Protein AF-A0A7C5PF07-F1 (afdb_monomer_lite)

Radius of gyration: 20.69 Å; chains: 1; bounding box: 63×27×45 Å

pLDDT: mean 89.95, std 10.41, range [58.91, 98.38]

Foldseek 3Di:
DVVVVVVVVVVVVPDPPPQVDWDKDWDWDPPPDPQIWIKIKTAAREEDAEDEQEFAPPVPPCVRLVVLVVVRDDHHHYHMYITGSHNDD

Secondary structure (DSSP, 8-state):
-HHHHHHHHHHHHTS-------EEEEEEESTTSTT-EEEEEEE-SEEEEEEEEE--SSTT-HHHHHHHHHHTT---SEEEEEEES-S--

Structure (mmCIF, N/CA/C/O backbone):
data_AF-A0A7C5PF07-F1
#
_entry.id   AF-A0A7C5PF07-F1
#
loop_
_atom_site.group_PDB
_atom_site.id
_atom_site.type_symbol
_atom_site.label_atom_id
_atom_site.label_alt_id
_atom_site.label_comp_id
_atom_site.label_asym_id
_atom_site.label_entity_id
_atom_site.label_seq_id
_atom_site.pdbx_PDB_ins_code
_atom_site.Cartn_x
_atom_site.Cartn_y
_atom_site.Cartn_z
_atom_site.occupancy
_atom_site.B_iso_or_equiv
_atom_site.auth_seq_id
_atom_site.auth_comp_id
_atom_site.auth_asym_id
_atom_site.auth_atom_id
_atom_site.pdbx_PDB_model_num
ATOM 1 N N . MET A 1 1 ? -45.193 17.280 25.598 1.00 65.38 1 MET A N 1
ATOM 2 C CA . MET A 1 1 ? -43.782 16.899 25.864 1.00 65.38 1 MET A CA 1
ATOM 3 C C . MET A 1 1 ? -43.496 15.412 25.633 1.00 65.38 1 MET A C 1
ATOM 5 O O . MET A 1 1 ? -42.517 15.114 24.969 1.00 65.38 1 MET A O 1
ATOM 9 N N . LYS A 1 2 ? -44.341 14.474 26.091 1.00 76.81 2 LYS A N 1
ATOM 10 C CA . LYS A 1 2 ? -44.106 13.019 25.932 1.00 76.81 2 LYS A CA 1
ATOM 11 C C . LYS A 1 2 ? -44.085 12.531 24.470 1.00 76.81 2 LYS A C 1
ATOM 13 O O . LYS A 1 2 ? -43.215 11.757 24.104 1.00 76.81 2 LYS A O 1
ATOM 18 N N . HIS A 1 3 ? -44.970 13.045 23.613 1.00 78.00 3 HIS A N 1
ATOM 19 C CA . HIS A 1 3 ? -45.004 12.686 22.182 1.00 78.00 3 HIS A CA 1
ATOM 20 C C . HIS A 1 3 ? -43.752 13.127 21.408 1.00 78.00 3 HIS A C 1
ATOM 22 O O . HIS A 1 3 ? -43.294 12.412 20.525 1.00 78.00 3 HIS A O 1
ATOM 28 N N . LEU A 1 4 ? -43.157 14.262 21.792 1.00 79.88 4 LEU A N 1
ATOM 29 C CA . LEU A 1 4 ? -41.890 14.734 21.230 1.00 79.88 4 LEU A CA 1
ATOM 30 C C . LEU A 1 4 ? -40.732 13.805 21.628 1.00 79.88 4 LEU A C 1
ATOM 32 O O . LEU A 1 4 ? -39.876 13.496 20.808 1.00 79.88 4 LEU A O 1
ATOM 36 N N . LEU A 1 5 ? -40.754 13.302 22.867 1.00 80.88 5 LEU A N 1
ATOM 37 C CA . LEU A 1 5 ? -39.766 12.348 23.370 1.00 80.88 5 LEU A CA 1
ATOM 38 C C . LEU A 1 5 ? -39.837 11.001 22.627 1.00 80.88 5 LEU A C 1
ATOM 40 O O . LEU A 1 5 ? -38.802 10.468 22.237 1.00 80.88 5 LEU A O 1
ATOM 44 N N . TYR A 1 6 ? -41.044 10.483 22.370 1.00 86.88 6 TYR A N 1
ATOM 45 C CA . TYR A 1 6 ? -41.224 9.261 21.575 1.00 86.88 6 TYR A CA 1
ATOM 46 C C . TYR A 1 6 ? -40.793 9.441 20.114 1.00 86.88 6 TYR A C 1
ATOM 48 O O . TYR A 1 6 ? -40.196 8.530 19.546 1.00 86.88 6 TYR A O 1
ATOM 56 N N . GLY A 1 7 ? -41.028 10.622 19.531 1.00 83.44 7 GLY A N 1
ATOM 57 C CA . GLY A 1 7 ? -40.550 10.957 18.188 1.00 83.44 7 GLY A CA 1
ATOM 58 C C . GLY A 1 7 ? -39.022 10.950 18.082 1.00 83.44 7 GLY A C 1
ATOM 59 O O . GLY A 1 7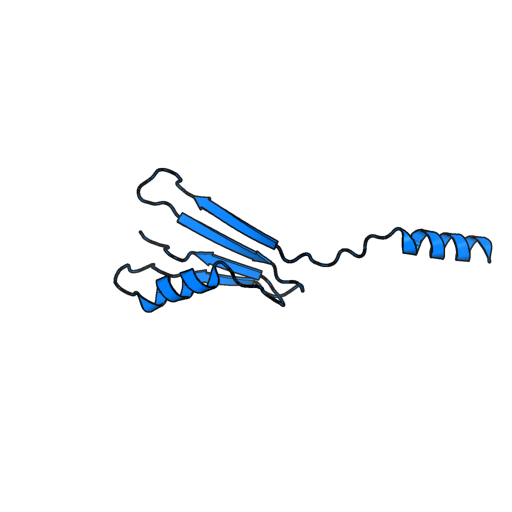 ? -38.475 10.372 17.148 1.00 83.44 7 GLY A O 1
ATOM 60 N N . ILE A 1 8 ? -38.324 11.518 19.072 1.00 82.06 8 ILE A N 1
ATOM 61 C CA . ILE A 1 8 ? -36.851 11.522 19.127 1.00 82.06 8 ILE A CA 1
ATOM 62 C C . ILE A 1 8 ? -36.300 10.101 19.321 1.00 82.06 8 ILE A C 1
ATOM 64 O O . ILE A 1 8 ? -35.334 9.722 18.659 1.00 82.06 8 ILE A O 1
ATOM 68 N N . LEU A 1 9 ? -36.931 9.291 20.178 1.00 82.31 9 LEU A N 1
ATOM 69 C CA . LEU A 1 9 ? -36.509 7.909 20.414 1.00 82.31 9 LEU A CA 1
ATOM 70 C C . LEU A 1 9 ? -36.672 7.045 19.150 1.00 82.31 9 LEU A C 1
ATOM 72 O O . LEU A 1 9 ? -35.735 6.349 18.765 1.00 82.31 9 LEU A O 1
ATOM 76 N N . ALA A 1 10 ? -37.811 7.147 18.458 1.00 82.25 10 ALA A N 1
ATOM 77 C CA . ALA A 1 10 ? -38.050 6.442 17.197 1.00 82.25 10 ALA A CA 1
ATOM 78 C C . ALA A 1 10 ? -37.076 6.874 16.084 1.00 82.25 10 ALA A C 1
ATOM 80 O O . ALA A 1 10 ? -36.597 6.032 15.327 1.00 82.25 10 ALA A O 1
ATOM 81 N N . LEU A 1 11 ? -36.725 8.165 16.020 1.00 77.25 11 LEU A N 1
ATOM 82 C CA . LEU A 1 11 ? -35.769 8.690 15.041 1.00 77.25 11 LEU A CA 1
ATOM 83 C C . LEU A 1 11 ? -34.333 8.209 15.311 1.00 77.25 11 LEU A C 1
ATOM 85 O O . LEU A 1 11 ? -33.585 7.948 14.372 1.00 77.25 11 LEU A O 1
ATOM 89 N N . SER A 1 12 ? -33.958 8.030 16.582 1.00 72.81 12 SER A N 1
ATOM 90 C CA . SER A 1 12 ? -32.639 7.503 16.959 1.00 72.81 12 SER A CA 1
ATOM 91 C C . SER A 1 12 ? -32.425 6.030 16.580 1.00 72.81 12 SER A C 1
ATOM 93 O O . SER A 1 12 ? -31.294 5.647 16.293 1.00 72.81 12 SER A O 1
ATOM 95 N N . LEU A 1 13 ? -33.494 5.224 16.490 1.00 72.81 13 LEU A N 1
ATOM 96 C CA . LEU A 1 13 ? -33.426 3.833 16.012 1.00 72.81 13 LEU A CA 1
ATOM 97 C C . LEU A 1 13 ? -33.216 3.710 14.492 1.00 72.81 13 LEU A C 1
ATOM 99 O O . LEU A 1 13 ? -32.787 2.658 14.025 1.00 72.81 13 LEU A O 1
ATOM 103 N N . LEU A 1 14 ? -33.520 4.760 13.724 1.00 72.81 14 LEU A N 1
ATOM 104 C CA . LEU A 1 14 ? -33.362 4.792 12.265 1.00 72.81 14 LEU A CA 1
ATOM 105 C C . LEU A 1 14 ? -31.976 5.280 11.819 1.00 72.81 14 LEU A C 1
ATOM 107 O O . LEU A 1 14 ? -31.665 5.216 10.630 1.00 72.81 14 LEU A O 1
ATOM 111 N N . LEU A 1 15 ? -31.136 5.763 12.740 1.00 69.06 15 LEU A N 1
ATOM 112 C CA . LEU A 1 15 ? -29.769 6.158 12.415 1.00 69.06 15 LEU A CA 1
ATOM 113 C C . LEU A 1 15 ? -28.931 4.899 12.161 1.00 69.06 15 LEU A C 1
ATOM 115 O O . LEU A 1 15 ? -28.749 4.096 13.080 1.00 69.06 15 LEU A O 1
ATOM 119 N N . PRO A 1 16 ? -28.372 4.712 10.951 1.00 63.22 16 PRO A N 1
ATOM 120 C CA . PRO A 1 16 ? -27.414 3.647 10.749 1.00 63.22 16 PRO A CA 1
ATOM 121 C C . PRO A 1 16 ? -26.228 3.942 11.666 1.00 63.22 16 PRO A C 1
ATOM 123 O O . PRO A 1 16 ? -25.583 4.984 11.532 1.00 63.22 16 PRO A O 1
ATOM 126 N N . LEU A 1 17 ? -25.923 3.035 12.601 1.00 62.75 17 LEU A N 1
ATOM 127 C CA . LEU A 1 17 ? -24.606 3.023 13.223 1.00 62.75 17 LEU A CA 1
ATOM 128 C C . LEU A 1 17 ? -23.614 2.791 12.085 1.00 62.75 17 LEU A C 1
ATOM 130 O O . LEU A 1 17 ? -23.389 1.657 11.663 1.00 62.75 17 LEU A O 1
ATOM 134 N N . THR A 1 18 ? -23.052 3.869 11.545 1.00 58.91 18 THR A N 1
ATOM 135 C CA . THR A 1 18 ? -21.957 3.808 10.586 1.00 58.91 18 THR A CA 1
ATOM 136 C C . THR A 1 18 ? -20.738 3.304 11.338 1.00 58.91 18 THR A C 1
ATOM 138 O O . THR A 1 18 ? -19.886 4.074 11.776 1.00 58.91 18 THR A O 1
ATOM 141 N N . GLN A 1 19 ? -20.672 1.991 11.544 1.00 59.00 19 GLN A N 1
ATOM 142 C CA . GLN A 1 19 ? -19.417 1.347 11.868 1.00 59.00 19 GLN A CA 1
ATOM 143 C C . GLN A 1 19 ? -18.482 1.620 10.696 1.00 59.00 19 GLN A C 1
ATOM 145 O O . GLN A 1 19 ? -18.847 1.390 9.539 1.00 59.00 19 GLN A O 1
ATOM 150 N N . ALA A 1 20 ? -17.295 2.147 10.993 1.00 63.38 20 ALA A N 1
ATOM 151 C CA . ALA A 1 20 ? -16.219 2.200 10.023 1.00 63.38 20 ALA A CA 1
ATOM 152 C C . ALA A 1 20 ? -15.974 0.760 9.552 1.00 63.38 20 ALA A C 1
ATOM 154 O O . ALA A 1 20 ? -15.447 -0.077 10.284 1.00 63.38 20 ALA A O 1
ATOM 155 N N . ARG A 1 21 ? -16.474 0.437 8.357 1.00 72.81 21 ARG A N 1
ATOM 156 C CA . ARG A 1 21 ? -16.288 -0.885 7.776 1.00 72.81 21 ARG A CA 1
ATOM 157 C C . ARG A 1 21 ? -14.825 -0.996 7.386 1.00 72.81 21 ARG A C 1
ATOM 159 O O . ARG A 1 21 ? -14.323 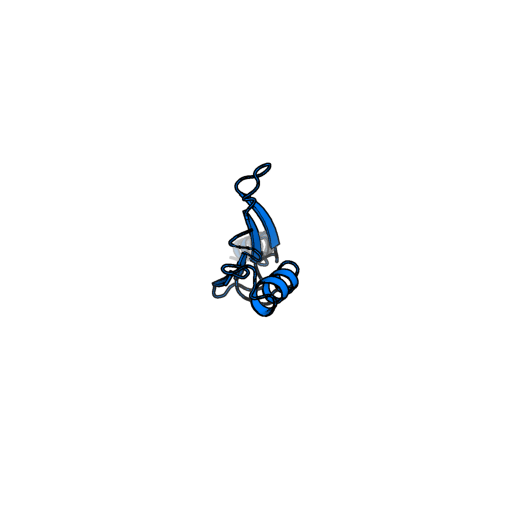-0.158 6.637 1.00 72.81 21 ARG A O 1
ATOM 166 N N . ALA A 1 22 ? -14.166 -2.034 7.897 1.00 84.62 22 ALA A N 1
ATOM 167 C CA . ALA A 1 22 ? -12.894 -2.452 7.339 1.00 84.62 22 ALA A CA 1
ATOM 168 C C . ALA A 1 22 ? -13.088 -2.682 5.834 1.00 84.62 22 ALA A C 1
ATOM 170 O O . ALA A 1 22 ? -14.083 -3.278 5.415 1.00 84.62 22 ALA A O 1
ATOM 171 N N . GLN A 1 23 ? -12.177 -2.147 5.033 1.00 91.56 23 GLN A N 1
ATOM 172 C CA . GLN A 1 23 ? -12.268 -2.174 3.579 1.00 91.56 23 GLN A CA 1
ATOM 173 C C . GLN A 1 23 ? -10.862 -2.351 3.022 1.00 91.56 23 GLN A C 1
ATOM 175 O O . GLN A 1 23 ? -9.973 -1.588 3.388 1.00 91.56 23 GLN A O 1
ATOM 180 N N . SER A 1 24 ? -10.680 -3.317 2.125 1.00 95.06 24 SER A N 1
ATOM 181 C CA . SER A 1 24 ? -9.473 -3.434 1.310 1.00 95.06 24 SER A CA 1
ATOM 182 C C . SER A 1 24 ? -9.817 -3.108 -0.139 1.00 95.06 24 SER A C 1
ATOM 184 O O . SER A 1 24 ? -10.878 -3.497 -0.629 1.00 95.06 24 SER A O 1
ATOM 186 N N . THR A 1 25 ? -8.956 -2.351 -0.808 1.00 96.94 25 THR A N 1
ATOM 187 C CA . THR A 1 25 ? -9.047 -2.089 -2.246 1.00 96.94 25 THR A CA 1
ATOM 188 C C . THR A 1 25 ? -7.685 -2.289 -2.876 1.00 96.94 25 THR A C 1
ATOM 190 O O . THR A 1 25 ? -6.686 -1.814 -2.337 1.00 96.94 25 THR A O 1
ATOM 193 N N . HIS A 1 26 ? -7.669 -2.908 -4.045 1.00 97.81 26 HIS A N 1
ATOM 194 C CA . HIS A 1 26 ? -6.487 -3.068 -4.876 1.00 97.81 26 HIS A CA 1
ATOM 195 C C . HIS A 1 26 ? -6.674 -2.262 -6.160 1.00 97.81 26 HIS A C 1
ATOM 197 O O . HI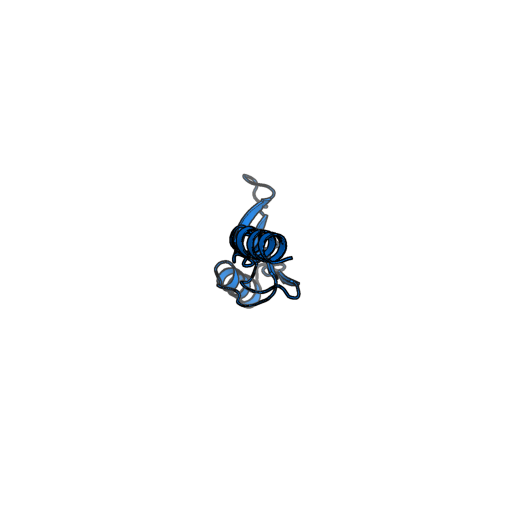S A 1 26 ? -7.783 -2.137 -6.681 1.00 97.81 26 HIS A O 1
ATOM 203 N N . SER A 1 27 ? -5.606 -1.626 -6.615 1.00 98.06 27 SER A N 1
ATOM 204 C CA . SER A 1 27 ? -5.575 -0.879 -7.865 1.00 98.06 27 SER A CA 1
ATOM 205 C C . SER A 1 27 ? -4.256 -1.157 -8.560 1.00 98.06 27 SER A C 1
ATOM 207 O O . SER A 1 27 ? -3.206 -1.139 -7.915 1.00 98.06 27 SER A O 1
ATOM 209 N N . VAL A 1 28 ? -4.322 -1.377 -9.866 1.00 97.81 28 VAL A N 1
ATOM 210 C CA . VAL A 1 28 ? -3.155 -1.549 -10.725 1.00 97.81 28 VAL A CA 1
ATOM 211 C C . VAL A 1 28 ? -3.018 -0.288 -11.565 1.00 97.81 28 VAL A C 1
ATOM 213 O O . VAL A 1 28 ? -3.979 0.166 -12.184 1.00 97.81 28 VAL A O 1
ATOM 216 N N . PHE A 1 29 ? -1.841 0.323 -11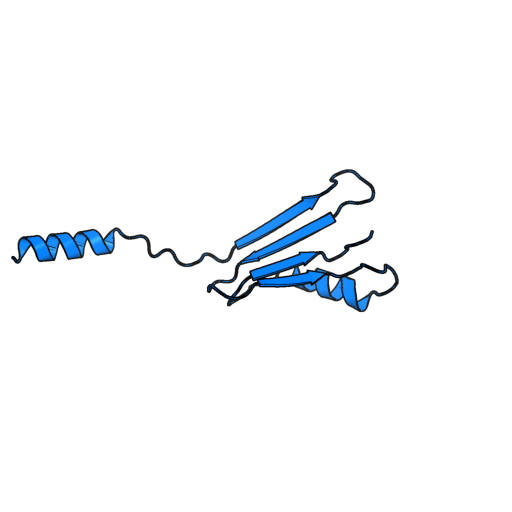.536 1.00 97.44 29 PHE A N 1
ATOM 217 C CA . PHE A 1 29 ? -1.480 1.412 -12.438 1.00 97.44 29 PHE A CA 1
ATOM 218 C C . PHE A 1 29 ? -0.592 0.850 -13.542 1.00 97.44 29 PHE A C 1
ATOM 220 O O . PHE A 1 29 ? 0.165 -0.084 -13.299 1.00 97.44 29 PHE A O 1
ATOM 227 N N . PHE A 1 30 ? -0.672 1.440 -14.736 1.00 96.31 30 PHE A N 1
ATOM 228 C CA . PHE A 1 30 ? 0.062 0.971 -15.920 1.00 96.31 30 PHE A CA 1
ATOM 229 C C . PHE A 1 30 ? -0.250 -0.490 -16.291 1.00 96.31 30 PHE A C 1
ATOM 231 O O . PHE A 1 30 ? 0.630 -1.218 -16.745 1.00 96.31 30 PHE A O 1
ATOM 238 N N . GLU A 1 31 ? -1.506 -0.901 -16.088 1.00 96.75 31 GLU A N 1
ATOM 239 C CA . GLU A 1 31 ? -2.004 -2.241 -16.413 1.00 96.75 31 GLU A CA 1
ATOM 240 C C . GLU A 1 31 ? -1.701 -2.610 -17.874 1.00 96.75 31 GLU A C 1
ATOM 242 O O . GLU A 1 31 ? -1.919 -1.811 -18.790 1.00 96.75 31 GLU A O 1
ATOM 247 N N . GLY A 1 32 ? -1.161 -3.810 -18.081 1.00 95.25 32 GLY A N 1
ATOM 248 C CA . GLY A 1 32 ? -0.729 -4.323 -19.379 1.00 95.25 32 GLY A CA 1
ATOM 249 C C . GLY A 1 32 ? 0.644 -3.838 -19.856 1.00 95.25 32 GLY A C 1
ATOM 250 O O . GLY A 1 32 ? 1.012 -4.134 -20.993 1.00 95.25 32 GLY A O 1
ATOM 251 N N . SER A 1 33 ? 1.397 -3.100 -19.036 1.00 96.50 33 SER A N 1
ATOM 252 C CA . SER A 1 33 ? 2.788 -2.723 -19.328 1.00 96.50 33 SER A CA 1
ATOM 253 C C . SER A 1 33 ? 3.791 -3.540 -18.511 1.00 96.50 33 SER A C 1
ATOM 255 O O . SER A 1 33 ? 3.434 -4.156 -17.512 1.00 96.50 33 SER A O 1
ATOM 257 N N . ASP A 1 34 ? 5.072 -3.462 -18.869 1.00 93.50 34 ASP A N 1
ATOM 258 C CA . ASP A 1 34 ? 6.160 -4.057 -18.075 1.00 93.50 34 ASP A CA 1
ATOM 259 C C . ASP A 1 34 ? 6.361 -3.365 -16.705 1.00 93.50 34 ASP A C 1
ATOM 261 O O . ASP A 1 34 ? 7.153 -3.823 -15.887 1.00 93.50 34 ASP A O 1
ATOM 265 N N . TYR A 1 35 ? 5.637 -2.271 -16.435 1.00 92.94 35 TYR A N 1
ATOM 266 C CA . TYR A 1 35 ? 5.792 -1.411 -15.257 1.00 92.94 35 TYR A CA 1
ATOM 267 C C . TYR A 1 35 ? 4.528 -1.352 -14.389 1.00 92.94 35 TYR A C 1
ATOM 269 O O . TYR A 1 35 ? 4.219 -0.315 -13.794 1.00 92.94 35 TYR A O 1
ATOM 277 N N . GLU A 1 36 ? 3.763 -2.444 -14.332 1.00 96.50 36 GLU A N 1
ATOM 278 C CA . GLU A 1 36 ? 2.554 -2.514 -13.511 1.00 96.50 36 GLU A CA 1
ATOM 279 C C . GLU A 1 36 ? 2.827 -2.195 -12.039 1.00 96.50 36 GLU A C 1
ATOM 281 O O . GLU A 1 36 ? 3.558 -2.891 -11.334 1.00 96.50 36 GLU A O 1
ATOM 286 N N . LEU A 1 37 ? 2.156 -1.166 -11.530 1.00 96.81 37 LEU A N 1
ATOM 287 C CA . LEU A 1 37 ? 2.301 -0.744 -10.147 1.00 96.81 37 LEU A CA 1
ATOM 288 C C . LEU A 1 37 ? 1.065 -1.141 -9.345 1.00 96.81 37 LEU A C 1
ATOM 290 O O . LEU A 1 37 ? -0.012 -0.552 -9.464 1.00 96.81 37 LEU A O 1
ATOM 294 N N . ASN A 1 38 ? 1.249 -2.138 -8.487 1.00 97.25 38 ASN A N 1
ATOM 295 C CA . ASN A 1 38 ? 0.210 -2.675 -7.621 1.00 97.25 38 ASN A CA 1
ATOM 296 C C . ASN A 1 38 ? 0.117 -1.871 -6.319 1.00 97.25 38 ASN A C 1
ATOM 298 O O . ASN A 1 38 ? 1.081 -1.793 -5.556 1.00 97.25 38 ASN A O 1
ATOM 302 N N . ILE A 1 39 ? -1.059 -1.299 -6.044 1.00 98.12 39 ILE A N 1
ATOM 303 C CA . ILE A 1 39 ? -1.326 -0.525 -4.829 1.00 98.12 39 ILE A CA 1
ATOM 304 C C . ILE A 1 39 ? -2.484 -1.147 -4.056 1.00 98.12 39 ILE A C 1
ATOM 306 O O . ILE A 1 39 ? -3.615 -1.205 -4.541 1.00 98.12 39 ILE A O 1
ATOM 310 N N . TYR A 1 40 ? -2.221 -1.527 -2.809 1.00 98.06 40 TYR A N 1
ATOM 311 C CA . TYR A 1 40 ? -3.231 -2.010 -1.870 1.00 98.06 40 TYR A CA 1
ATOM 312 C C . TYR A 1 40 ? -3.538 -0.920 -0.848 1.00 98.06 40 TYR A C 1
ATOM 314 O O . TYR A 1 40 ? -2.640 -0.261 -0.321 1.00 98.06 40 TYR A O 1
ATOM 322 N N . ARG A 1 41 ? -4.819 -0.700 -0.558 1.00 97.94 41 ARG A N 1
ATOM 323 C CA . ARG A 1 41 ? -5.276 0.246 0.464 1.00 97.94 41 ARG A CA 1
ATOM 324 C C . ARG A 1 41 ? -6.187 -0.481 1.431 1.00 97.94 41 ARG A C 1
ATOM 326 O O . ARG A 1 41 ? -7.257 -0.936 1.039 1.00 97.94 41 ARG A O 1
ATOM 333 N N . ILE A 1 42 ? -5.784 -0.530 2.692 1.00 97.12 42 ILE A N 1
ATOM 334 C CA . ILE A 1 42 ? -6.512 -1.211 3.759 1.00 97.12 42 ILE A CA 1
ATOM 335 C C . ILE A 1 42 ? -6.968 -0.164 4.770 1.00 97.12 42 ILE A C 1
ATOM 337 O O . ILE A 1 42 ? -6.157 0.544 5.366 1.00 97.12 42 ILE A O 1
ATOM 341 N N . LYS A 1 43 ? -8.279 -0.061 4.976 1.00 96.69 43 LYS A N 1
ATOM 342 C CA . LYS A 1 43 ? -8.894 0.728 6.046 1.00 96.69 43 LYS A CA 1
ATOM 343 C C . LYS A 1 43 ? -9.190 -0.180 7.226 1.00 96.69 43 LYS A C 1
ATOM 345 O O . LYS A 1 43 ? -9.843 -1.212 7.067 1.00 96.69 43 LYS A O 1
ATOM 350 N N . GLY A 1 44 ? -8.727 0.218 8.404 1.00 95.50 44 GLY A N 1
ATOM 351 C CA . GLY A 1 44 ? -8.975 -0.513 9.634 1.00 95.50 44 GLY A CA 1
ATOM 352 C C . GLY A 1 44 ? -10.392 -0.330 10.172 1.00 95.50 44 GLY A C 1
ATOM 353 O O . GLY A 1 44 ? -11.122 0.578 9.773 1.00 95.50 44 GLY A O 1
ATOM 354 N N . ARG A 1 45 ? -10.774 -1.187 11.124 1.00 94.81 45 ARG A N 1
ATOM 355 C CA . ARG A 1 45 ? -12.096 -1.154 11.785 1.00 94.81 45 ARG A CA 1
ATOM 356 C C . ARG A 1 45 ? -12.354 0.142 12.558 1.00 94.81 45 ARG A C 1
ATOM 358 O O . ARG A 1 45 ? -13.500 0.528 12.765 1.00 94.81 45 ARG A O 1
ATOM 365 N N . LYS A 1 46 ? -11.294 0.805 13.022 1.00 94.56 46 LYS A N 1
ATOM 366 C CA . LYS A 1 46 ? -11.344 2.079 13.749 1.00 94.56 46 LYS A CA 1
ATOM 367 C C . LYS A 1 46 ? -10.570 3.164 12.997 1.00 94.56 46 LYS A C 1
ATOM 369 O O . LYS A 1 46 ? -9.499 2.883 12.453 1.00 94.56 46 LYS A O 1
ATOM 374 N N . PRO A 1 47 ? -11.034 4.425 13.022 1.00 93.81 47 PRO A N 1
ATOM 375 C CA . PRO A 1 47 ? -10.289 5.528 12.428 1.00 93.81 47 PRO A CA 1
ATOM 376 C C . PRO A 1 47 ? -8.938 5.727 13.131 1.00 93.81 47 PRO A C 1
ATOM 378 O O . PRO A 1 47 ? -8.795 5.527 14.342 1.00 93.81 47 PRO A O 1
ATOM 381 N N . GLY A 1 48 ? -7.929 6.143 12.371 1.00 95.75 48 GLY A N 1
ATOM 382 C CA . GLY A 1 48 ? -6.574 6.362 12.868 1.00 95.75 48 GLY A CA 1
ATOM 383 C C . GLY A 1 48 ? -5.645 6.927 11.796 1.00 95.75 48 GLY A C 1
ATOM 384 O O . GLY A 1 48 ? -6.096 7.327 10.725 1.00 95.75 48 GLY A O 1
ATOM 385 N N . LYS A 1 49 ? -4.344 6.960 12.102 1.00 98.06 49 LYS A N 1
ATOM 386 C CA . LYS A 1 49 ? -3.305 7.455 11.188 1.00 98.06 49 LYS A CA 1
ATOM 387 C C . LYS A 1 49 ? -3.165 6.555 9.958 1.00 98.06 49 LYS A C 1
ATOM 389 O O . LYS A 1 49 ? -3.532 5.383 9.998 1.00 98.06 49 LYS A O 1
ATOM 394 N N . THR A 1 50 ? -2.593 7.114 8.900 1.00 98.19 50 THR A N 1
ATOM 395 C CA . THR A 1 50 ? -2.239 6.381 7.684 1.00 98.19 50 THR A CA 1
ATOM 396 C C . THR A 1 50 ? -0.749 6.070 7.688 1.00 98.19 50 THR A C 1
ATOM 398 O O . THR A 1 50 ? 0.055 6.970 7.921 1.00 98.19 50 THR A O 1
ATOM 401 N N . LEU A 1 51 ? -0.392 4.816 7.419 1.00 98.06 51 LEU A N 1
ATOM 402 C CA . LEU A 1 51 ? 0.973 4.385 7.133 1.00 98.06 51 LEU A CA 1
ATOM 403 C C . LEU A 1 51 ? 1.099 4.088 5.634 1.00 98.06 51 LEU A C 1
ATOM 405 O O . LEU A 1 51 ? 0.208 3.478 5.044 1.00 98.06 51 LEU A O 1
ATOM 409 N N . LEU A 1 52 ? 2.206 4.521 5.035 1.00 98.00 52 LEU A N 1
ATOM 410 C CA . LEU A 1 52 ? 2.616 4.141 3.687 1.00 98.00 52 LEU A CA 1
ATOM 411 C C . LEU A 1 52 ? 3.773 3.147 3.806 1.00 98.00 52 LEU A C 1
ATOM 413 O O . LEU A 1 52 ? 4.783 3.458 4.432 1.00 98.00 52 LEU A O 1
ATOM 417 N N . LEU A 1 53 ? 3.601 1.966 3.223 1.00 97.12 53 LEU A N 1
ATOM 418 C CA . LEU A 1 53 ? 4.581 0.890 3.176 1.00 97.12 53 LEU A CA 1
ATOM 419 C C . LEU A 1 53 ? 4.993 0.670 1.720 1.00 97.12 53 LEU A C 1
ATOM 421 O O . LEU A 1 53 ? 4.157 0.330 0.887 1.00 97.12 53 LEU A O 1
ATOM 425 N N . ILE A 1 54 ? 6.271 0.874 1.416 1.00 96.69 54 ILE A N 1
ATOM 426 C CA . ILE A 1 54 ? 6.822 0.684 0.072 1.00 96.69 54 ILE A CA 1
ATOM 427 C C . ILE A 1 54 ? 7.942 -0.348 0.155 1.00 96.69 54 ILE A C 1
ATOM 429 O O . ILE A 1 54 ? 8.817 -0.234 1.012 1.00 96.69 54 ILE A O 1
ATOM 433 N N . GLY A 1 55 ? 7.900 -1.339 -0.730 1.00 95.94 55 GLY A N 1
ATOM 434 C CA . GLY A 1 55 ? 8.953 -2.324 -0.941 1.00 95.94 55 GLY A CA 1
ATOM 435 C C . GLY A 1 55 ? 9.410 -2.342 -2.400 1.00 95.94 55 GLY A C 1
ATOM 436 O O . GLY A 1 55 ? 8.752 -1.786 -3.281 1.00 95.94 55 GLY A O 1
ATOM 437 N N . GLY A 1 56 ? 10.558 -2.974 -2.651 1.00 94.94 56 GLY A N 1
ATOM 438 C CA . GLY A 1 56 ? 11.041 -3.229 -4.011 1.00 94.94 56 GLY A CA 1
ATOM 439 C C . GLY A 1 56 ? 11.352 -1.962 -4.798 1.00 94.94 56 GLY A C 1
ATOM 440 O O . GLY A 1 56 ? 10.994 -1.880 -5.965 1.00 94.94 56 GLY A O 1
ATOM 441 N N . ILE A 1 57 ? 11.959 -0.958 -4.155 1.00 94.44 57 ILE A N 1
ATOM 442 C CA . ILE A 1 57 ? 12.572 0.175 -4.872 1.00 94.44 57 ILE A CA 1
ATOM 443 C C . ILE A 1 57 ? 13.845 -0.321 -5.583 1.00 94.44 57 ILE A C 1
ATOM 445 O O . ILE A 1 57 ? 14.083 0.004 -6.748 1.00 94.44 57 ILE A O 1
ATOM 449 N N . GLN A 1 58 ? 14.613 -1.171 -4.899 1.00 92.56 58 GLN A N 1
ATOM 450 C CA . GLN A 1 58 ? 15.730 -1.943 -5.427 1.00 92.56 58 GLN A CA 1
ATOM 451 C C . GLN A 1 58 ? 15.330 -3.427 -5.509 1.00 92.56 58 GLN A C 1
ATOM 453 O O . GLN A 1 58 ? 14.830 -4.002 -4.538 1.00 92.56 58 GLN A O 1
ATOM 458 N N . GLY A 1 59 ? 15.512 -4.045 -6.680 1.00 86.50 59 GLY A N 1
ATOM 459 C CA . GLY A 1 59 ? 15.054 -5.416 -6.959 1.00 86.50 59 GLY A CA 1
ATOM 460 C C . GLY A 1 59 ? 15.880 -6.520 -6.284 1.00 86.50 59 GLY A C 1
ATOM 461 O O . GLY A 1 59 ? 15.399 -7.639 -6.111 1.00 86.50 59 GLY A O 1
ATOM 462 N N . ASP A 1 60 ? 17.100 -6.209 -5.856 1.00 92.31 60 ASP A N 1
ATOM 463 C CA . ASP A 1 60 ? 18.030 -7.110 -5.170 1.00 92.31 60 ASP A CA 1
ATOM 464 C C . ASP A 1 60 ? 17.934 -7.040 -3.634 1.00 92.31 60 ASP A C 1
ATOM 466 O O . ASP A 1 60 ? 18.712 -7.686 -2.932 1.00 92.31 60 ASP A O 1
ATOM 470 N N . GLU A 1 61 ? 16.928 -6.335 -3.099 1.00 93.62 61 GLU A N 1
ATOM 471 C CA . GLU A 1 61 ? 16.639 -6.219 -1.664 1.00 93.62 61 GLU A CA 1
ATOM 472 C C . GLU A 1 61 ? 15.371 -7.016 -1.265 1.00 93.62 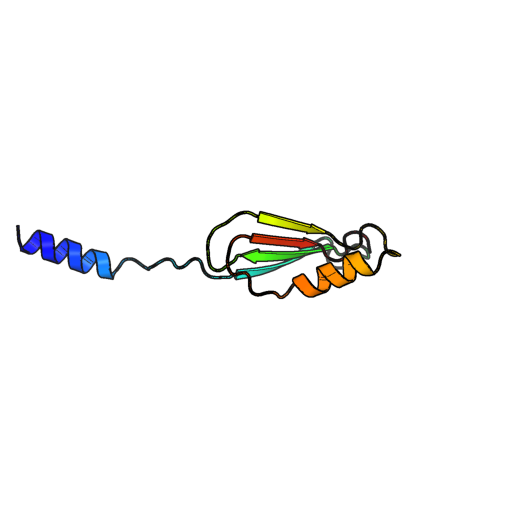61 GLU A C 1
ATOM 474 O O . GLU A 1 61 ? 14.318 -6.439 -0.956 1.00 93.62 61 GLU A O 1
ATOM 479 N N . PRO A 1 62 ? 15.424 -8.367 -1.230 1.00 92.75 62 PRO A N 1
ATOM 480 C CA . PRO A 1 62 ? 14.242 -9.221 -1.077 1.00 92.75 62 PRO A CA 1
ATOM 481 C C . PRO A 1 62 ? 13.487 -9.032 0.232 1.00 92.75 62 PRO A C 1
ATOM 483 O O . PRO A 1 62 ? 12.266 -9.175 0.265 1.00 92.75 62 PRO A O 1
ATOM 486 N N . GLY A 1 63 ? 14.182 -8.664 1.309 1.00 93.81 63 GLY A N 1
ATOM 487 C CA . GLY A 1 63 ? 13.541 -8.429 2.600 1.00 93.81 63 GLY A CA 1
ATOM 488 C C . GLY A 1 63 ? 12.461 -7.344 2.537 1.00 93.81 63 GLY A C 1
ATOM 489 O O . GLY A 1 63 ? 11.428 -7.480 3.192 1.00 93.81 63 GLY A O 1
ATOM 490 N N . GLY A 1 64 ? 12.663 -6.303 1.720 1.00 92.94 64 GLY A N 1
ATOM 491 C CA . GLY A 1 64 ? 11.735 -5.182 1.593 1.00 92.94 64 GLY A CA 1
ATOM 492 C C . GLY A 1 64 ? 10.446 -5.563 0.868 1.00 92.94 64 GLY A C 1
ATOM 493 O O . GLY A 1 64 ? 9.359 -5.434 1.436 1.00 92.94 64 GLY A O 1
ATOM 494 N N . TYR A 1 65 ? 10.554 -6.059 -0.371 1.00 94.69 65 TYR A N 1
ATOM 495 C CA . TYR A 1 65 ? 9.363 -6.375 -1.168 1.00 94.69 65 TYR A CA 1
ATOM 496 C C . TYR A 1 65 ? 8.606 -7.600 -0.651 1.00 94.69 65 TYR A C 1
ATOM 498 O O . TYR A 1 65 ? 7.380 -7.570 -0.637 1.00 94.69 65 TYR A O 1
ATOM 506 N N . LEU A 1 66 ? 9.290 -8.634 -0.137 1.00 95.19 66 LEU A N 1
ATOM 507 C CA . LEU A 1 66 ? 8.605 -9.802 0.434 1.00 95.19 66 LEU A CA 1
ATOM 508 C C . LEU A 1 66 ? 7.823 -9.428 1.695 1.00 95.19 66 LEU A C 1
ATOM 510 O O . LEU A 1 66 ? 6.707 -9.900 1.897 1.00 95.19 66 LEU A O 1
ATOM 514 N N . SER A 1 67 ? 8.383 -8.549 2.533 1.00 93.81 67 SER A N 1
ATOM 515 C CA . SER A 1 67 ? 7.660 -8.039 3.698 1.00 93.81 67 SER A CA 1
ATOM 516 C C . SER A 1 67 ? 6.422 -7.264 3.270 1.00 93.81 67 SER A C 1
ATOM 518 O O . SER A 1 67 ? 5.339 -7.527 3.783 1.00 93.81 67 SER A O 1
ATOM 520 N N . ALA A 1 68 ? 6.553 -6.345 2.312 1.00 96.06 68 ALA A N 1
ATOM 521 C CA . ALA A 1 68 ? 5.424 -5.562 1.823 1.00 96.06 68 ALA A CA 1
ATOM 522 C C . ALA A 1 68 ? 4.341 -6.430 1.152 1.00 96.06 68 ALA A C 1
ATOM 524 O O . ALA A 1 68 ? 3.156 -6.178 1.379 1.00 96.06 68 ALA A O 1
ATOM 525 N N . ASP A 1 69 ? 4.728 -7.481 0.419 1.00 95.19 69 ASP A N 1
ATOM 526 C CA . ASP A 1 69 ? 3.807 -8.472 -0.158 1.00 95.19 69 ASP A CA 1
ATOM 527 C C . ASP A 1 69 ? 2.952 -9.129 0.943 1.00 95.19 69 ASP A C 1
ATOM 529 O O . ASP A 1 69 ? 1.726 -9.172 0.824 1.00 95.19 69 ASP A O 1
ATOM 533 N N . MET A 1 70 ? 3.556 -9.553 2.062 1.00 94.50 70 MET A N 1
ATOM 534 C CA . MET A 1 70 ? 2.826 -10.166 3.187 1.00 94.50 70 MET A CA 1
ATOM 535 C C . MET A 1 70 ? 1.792 -9.233 3.833 1.00 94.50 70 MET A C 1
ATOM 537 O O . MET A 1 70 ? 0.807 -9.704 4.398 1.00 94.50 70 MET A O 1
ATOM 541 N N . TYR A 1 71 ? 1.997 -7.915 3.769 1.00 94.56 71 TYR A N 1
ATOM 542 C CA . TYR A 1 71 ? 1.071 -6.948 4.362 1.00 94.56 71 TYR A CA 1
ATOM 543 C C . TYR A 1 71 ? -0.131 -6.612 3.463 1.00 94.56 71 TYR A C 1
ATOM 54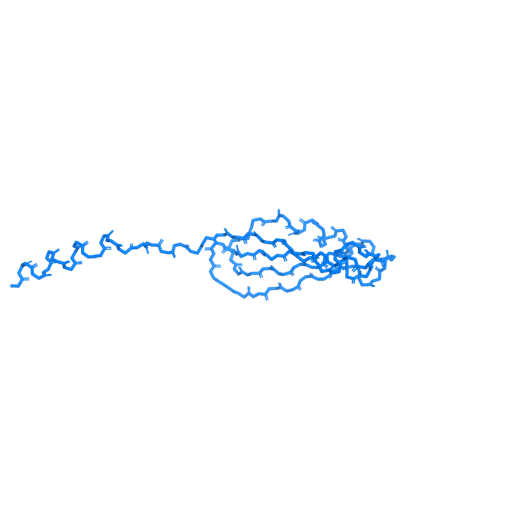5 O O . TYR A 1 71 ? -1.067 -5.970 3.941 1.00 94.56 71 TYR A O 1
ATOM 553 N N . SER A 1 72 ? -0.131 -7.025 2.188 1.00 94.00 72 SER A N 1
ATOM 554 C CA . SER A 1 72 ? -1.175 -6.678 1.205 1.00 94.00 72 SER A CA 1
ATOM 555 C C . SER A 1 72 ? -2.573 -7.219 1.541 1.00 94.00 72 SER A C 1
ATOM 557 O O . SER A 1 72 ? -3.569 -6.631 1.113 1.00 94.00 72 SER A O 1
ATOM 559 N N . ASP A 1 73 ? -2.651 -8.263 2.373 1.00 89.75 73 ASP A N 1
ATOM 560 C CA . ASP A 1 73 ? -3.895 -8.910 2.803 1.00 89.75 73 ASP A CA 1
ATOM 561 C C . ASP A 1 73 ? -3.967 -9.079 4.334 1.00 89.75 73 ASP A C 1
ATOM 563 O O . ASP A 1 73 ? -4.091 -10.177 4.877 1.00 89.75 73 ASP A O 1
ATOM 567 N N . ILE A 1 74 ? -3.842 -7.968 5.069 1.00 93.50 74 ILE A N 1
ATOM 568 C CA . ILE A 1 74 ? -3.984 -7.961 6.534 1.00 93.50 74 ILE A CA 1
ATOM 569 C C . ILE A 1 74 ? -5.330 -7.399 6.993 1.00 93.50 74 ILE A C 1
ATOM 571 O O . ILE A 1 74 ? -5.887 -6.458 6.423 1.00 93.50 74 ILE A O 1
ATOM 575 N N . ALA A 1 75 ? -5.805 -7.887 8.138 1.00 93.38 75 ALA A N 1
ATOM 576 C CA . ALA A 1 75 ? -6.889 -7.249 8.873 1.00 93.38 75 ALA A CA 1
ATOM 577 C C . ALA A 1 75 ? -6.336 -6.161 9.812 1.00 93.38 75 ALA A C 1
ATOM 579 O O . ALA A 1 75 ? -5.689 -6.458 10.816 1.00 93.38 75 ALA A O 1
ATOM 580 N N . LEU A 1 76 ? -6.624 -4.890 9.515 1.00 94.75 76 LEU A N 1
ATOM 581 C CA . LEU A 1 76 ? -6.184 -3.757 10.333 1.00 94.75 76 LEU A CA 1
ATOM 582 C C . LEU A 1 76 ? -7.240 -3.375 11.388 1.00 94.75 76 LEU A C 1
ATOM 584 O O . LEU A 1 76 ? -8.403 -3.121 11.074 1.00 94.75 76 LEU A O 1
ATOM 588 N N . GLU A 1 77 ? -6.844 -3.274 12.658 1.00 94.88 77 GLU A N 1
ATOM 589 C CA . GLU A 1 77 ? -7.765 -2.864 13.731 1.00 94.88 77 GLU A CA 1
ATOM 590 C C . GLU A 1 77 ? -8.015 -1.347 13.731 1.00 94.88 77 GLU A C 1
ATOM 592 O O . GLU A 1 77 ? -9.151 -0.903 13.899 1.00 94.88 77 GLU A O 1
ATOM 597 N N . LYS A 1 78 ? -6.977 -0.527 13.518 1.00 95.75 78 LYS A N 1
ATOM 598 C CA . LYS A 1 78 ? -7.069 0.940 13.572 1.00 95.75 78 LYS A CA 1
ATOM 599 C C . LYS A 1 78 ? -6.165 1.610 12.539 1.00 95.75 78 LYS A C 1
ATOM 601 O O . LYS A 1 78 ? -4.999 1.255 12.426 1.00 95.75 78 LYS A O 1
ATOM 606 N N . GLY A 1 79 ? -6.675 2.651 11.886 1.00 96.44 79 GLY A N 1
ATOM 607 C CA . GLY A 1 79 ? -5.922 3.466 10.933 1.00 96.44 79 GLY A CA 1
ATOM 608 C C . GLY A 1 79 ? -6.082 3.012 9.492 1.00 96.44 79 GLY A C 1
ATOM 609 O O . GLY A 1 79 ? -7.067 2.365 9.149 1.00 96.44 79 GLY A O 1
ATOM 610 N N . ASN A 1 80 ? -5.127 3.394 8.651 1.00 97.44 80 ASN A N 1
ATOM 611 C CA . ASN A 1 80 ? -5.105 3.047 7.236 1.00 97.44 80 ASN A CA 1
ATOM 612 C C . ASN A 1 80 ? -3.702 2.597 6.835 1.00 97.44 80 ASN A C 1
ATOM 614 O O . ASN A 1 80 ? -2.711 3.121 7.344 1.00 97.44 80 ASN A O 1
ATOM 618 N N . LEU A 1 81 ? -3.625 1.684 5.879 1.00 97.88 81 LEU A N 1
ATOM 619 C CA . LEU A 1 81 ? -2.381 1.229 5.283 1.00 97.88 81 LEU A CA 1
ATOM 620 C C . LEU A 1 81 ? -2.462 1.416 3.767 1.00 97.88 81 LEU A C 1
ATOM 622 O O . LEU A 1 81 ? -3.462 1.052 3.151 1.00 97.88 81 LEU A O 1
ATOM 626 N N . ILE A 1 82 ? -1.437 2.024 3.180 1.00 98.31 82 ILE A N 1
ATOM 627 C CA . ILE A 1 82 ? -1.221 2.087 1.732 1.00 98.31 82 ILE A CA 1
ATOM 628 C C . ILE A 1 82 ? 0.043 1.285 1.462 1.00 98.31 82 ILE A C 1
ATOM 630 O O . ILE A 1 82 ? 1.063 1.552 2.090 1.00 98.31 82 ILE A O 1
ATOM 634 N N . ILE A 1 83 ? -0.025 0.312 0.564 1.00 98.38 83 ILE A N 1
ATOM 635 C CA . ILE A 1 83 ? 1.050 -0.652 0.339 1.00 98.38 83 ILE A CA 1
ATOM 636 C C . ILE A 1 83 ? 1.389 -0.665 -1.140 1.00 98.38 83 ILE A C 1
ATOM 638 O O . ILE A 1 83 ? 0.498 -0.829 -1.973 1.00 98.38 83 ILE A O 1
ATOM 642 N N . VAL A 1 84 ? 2.675 -0.516 -1.438 1.00 97.81 84 VAL A N 1
ATOM 643 C CA . VAL A 1 84 ? 3.258 -0.644 -2.774 1.00 97.81 84 VAL A CA 1
ATOM 644 C C . VAL A 1 84 ? 4.368 -1.694 -2.677 1.00 97.81 84 VAL A C 1
ATOM 646 O O . VAL A 1 84 ? 5.488 -1.346 -2.304 1.00 97.81 84 VAL A O 1
ATOM 649 N N . PRO A 1 85 ? 4.072 -2.987 -2.903 1.00 96.31 85 PRO A N 1
ATOM 650 C CA . PRO A 1 85 ? 5.030 -4.045 -2.588 1.00 96.31 85 PRO A CA 1
ATOM 651 C C . PRO A 1 85 ? 6.254 -4.089 -3.498 1.00 96.31 85 PRO A C 1
ATOM 653 O O . PRO A 1 85 ? 7.350 -4.405 -3.043 1.00 96.31 85 PRO A O 1
ATOM 656 N N . ARG A 1 86 ? 6.051 -3.766 -4.778 1.00 95.00 86 ARG A N 1
ATOM 657 C CA . ARG A 1 86 ? 7.060 -3.791 -5.839 1.00 95.00 86 ARG A CA 1
ATOM 658 C C . ARG A 1 86 ? 7.009 -2.455 -6.559 1.00 95.00 86 ARG A C 1
ATOM 660 O O . ARG A 1 86 ? 6.246 -2.283 -7.501 1.00 95.00 86 ARG A O 1
ATOM 667 N N . ALA A 1 87 ? 7.725 -1.477 -6.017 1.00 94.75 87 ALA A N 1
ATOM 668 C CA . ALA A 1 87 ? 7.715 -0.111 -6.532 1.00 94.75 87 ALA A CA 1
ATOM 669 C C . ALA A 1 87 ? 8.445 0.033 -7.874 1.00 94.75 87 ALA A C 1
ATOM 671 O O . ALA A 1 87 ? 8.163 0.969 -8.619 1.00 94.75 87 ALA A O 1
ATOM 672 N N . ASN A 1 88 ? 9.380 -0.874 -8.147 1.00 91.44 88 ASN A N 1
ATOM 673 C CA . ASN A 1 88 ? 10.219 -0.895 -9.330 1.00 91.44 88 ASN A CA 1
ATOM 674 C C . ASN A 1 88 ? 10.396 -2.357 -9.772 1.00 91.44 88 ASN A C 1
ATOM 676 O O . ASN A 1 88 ? 11.177 -3.094 -9.165 1.00 91.44 88 ASN A O 1
ATOM 680 N N . LEU A 1 89 ? 9.579 -2.779 -10.742 1.00 79.81 89 LEU A N 1
ATOM 681 C CA . LEU A 1 89 ? 9.625 -4.115 -11.347 1.00 79.81 89 LEU A CA 1
ATOM 682 C C . LEU A 1 89 ? 10.762 -4.233 -12.365 1.00 79.81 89 LEU A C 1
ATOM 684 O O . LEU A 1 89 ? 11.018 -3.239 -13.083 1.00 79.81 89 LEU A O 1
#

Sequence (89 aa):
MKHLLYGILALSLLLPLTQARAQSTHSVFFEGSDYELNIYRIKGRKPGKTLLLIGGIQGDEPGGYLSADMYSDIALEKGNLIIVPRANL